Protein AF-A0A2D4URG2-F1 (afdb_monomer_lite)

Structure (mmCIF, N/CA/C/O backbone):
data_AF-A0A2D4URG2-F1
#
_entry.id   AF-A0A2D4URG2-F1
#
loop_
_atom_site.group_PDB
_atom_site.id
_atom_site.type_symbol
_atom_site.label_atom_id
_atom_site.label_alt_id
_atom_site.label_comp_id
_atom_site.label_asym_id
_atom_site.label_entity_id
_atom_site.label_seq_id
_atom_site.pdbx_PDB_ins_code
_atom_site.Cartn_x
_atom_site.Cartn_y
_atom_site.Cartn_z
_atom_site.occupancy
_atom_site.B_iso_or_equiv
_atom_site.auth_seq_id
_atom_site.auth_comp_id
_atom_site.auth_asym_id
_atom_site.auth_atom_id
_atom_site.pdbx_PDB_model_num
ATOM 1 N N . MET A 1 1 ? 11.248 -5.350 18.868 1.00 53.81 1 MET A N 1
ATOM 2 C CA . MET A 1 1 ? 10.547 -4.159 19.388 1.0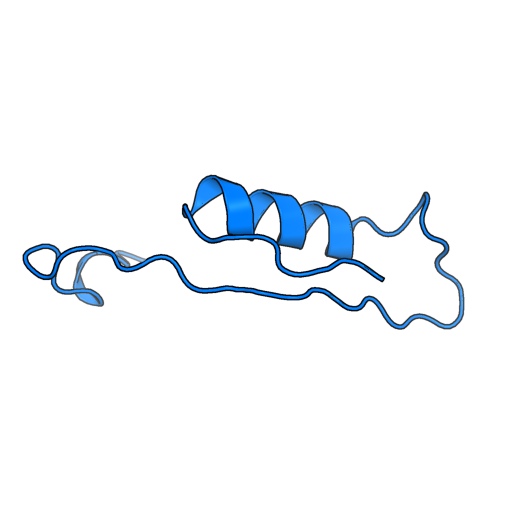0 53.81 1 MET A CA 1
ATOM 3 C C . MET A 1 1 ? 9.099 -4.550 19.596 1.00 53.81 1 MET A C 1
ATOM 5 O O . MET A 1 1 ? 8.511 -5.098 18.674 1.00 53.81 1 MET A O 1
ATOM 9 N N . ASP A 1 2 ? 8.570 -4.358 20.798 1.00 69.44 2 ASP A N 1
ATOM 10 C CA . ASP A 1 2 ? 7.160 -4.610 21.105 1.00 69.44 2 ASP A CA 1
ATOM 11 C C . ASP A 1 2 ? 6.324 -3.446 20.546 1.00 69.44 2 ASP A C 1
ATOM 13 O O . ASP A 1 2 ? 6.268 -2.365 21.135 1.00 69.44 2 ASP A O 1
ATOM 17 N N . HIS A 1 3 ? 5.788 -3.623 19.336 1.00 68.88 3 HIS A N 1
ATOM 18 C CA . HIS A 1 3 ? 5.007 -2.594 18.644 1.00 68.88 3 HIS A CA 1
ATOM 19 C C . 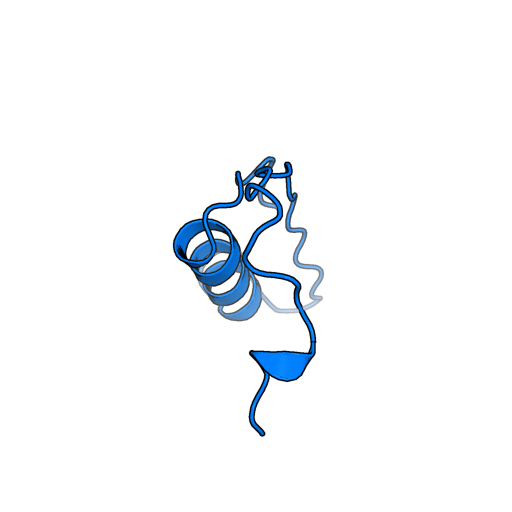HIS A 1 3 ? 3.584 -2.469 19.195 1.00 68.88 3 HIS A C 1
ATOM 21 O O . HIS A 1 3 ? 2.938 -1.450 18.952 1.00 68.88 3 HIS A O 1
ATOM 27 N N . ASP A 1 4 ? 3.110 -3.452 19.967 1.00 70.88 4 ASP A N 1
ATOM 28 C CA . ASP A 1 4 ? 1.733 -3.475 20.458 1.00 70.88 4 ASP A CA 1
ATOM 29 C C . ASP A 1 4 ? 1.457 -2.367 21.474 1.00 70.88 4 ASP A C 1
ATOM 31 O O . ASP A 1 4 ? 0.336 -1.879 21.561 1.00 70.88 4 ASP A O 1
ATOM 35 N N . LYS A 1 5 ? 2.491 -1.859 22.154 1.00 78.94 5 LYS A N 1
ATOM 36 C CA . LYS A 1 5 ? 2.370 -0.708 23.063 1.00 78.94 5 LYS A CA 1
ATOM 37 C C . LYS A 1 5 ? 2.114 0.633 22.363 1.00 78.94 5 LYS A C 1
ATOM 39 O O . LYS A 1 5 ? 1.890 1.626 23.048 1.00 78.94 5 LYS A O 1
ATOM 44 N N . ARG A 1 6 ? 2.189 0.701 21.026 1.00 85.62 6 ARG A N 1
ATOM 45 C CA . ARG A 1 6 ? 2.049 1.955 20.254 1.00 85.62 6 ARG A CA 1
ATOM 46 C C . ARG A 1 6 ? 0.635 2.211 19.729 1.00 85.62 6 ARG A C 1
ATOM 48 O O . ARG A 1 6 ? 0.394 3.306 19.232 1.00 85.62 6 ARG A O 1
ATOM 55 N N . ILE A 1 7 ? -0.264 1.227 19.800 1.00 88.25 7 ILE A N 1
ATOM 56 C CA . ILE A 1 7 ? -1.620 1.299 19.238 1.00 88.25 7 ILE A CA 1
ATOM 57 C C . ILE A 1 7 ? -2.621 0.846 20.300 1.00 88.25 7 ILE A C 1
ATOM 59 O O . ILE A 1 7 ? -2.490 -0.248 20.843 1.00 88.25 7 ILE A O 1
ATOM 63 N N . ASP A 1 8 ? -3.640 1.664 20.562 1.00 91.12 8 ASP A N 1
ATOM 64 C CA . ASP A 1 8 ? -4.779 1.241 21.376 1.00 91.12 8 ASP A CA 1
ATOM 65 C C . ASP A 1 8 ? -5.639 0.246 20.585 1.00 91.12 8 ASP A C 1
ATOM 67 O O . ASP A 1 8 ? -6.274 0.599 19.591 1.00 91.12 8 ASP A O 1
ATOM 71 N N . LYS A 1 9 ? -5.643 -1.015 21.025 1.00 88.31 9 LYS A N 1
ATOM 72 C CA . LYS A 1 9 ? -6.369 -2.117 20.379 1.00 88.31 9 LYS A CA 1
ATOM 73 C C . LYS A 1 9 ? -7.879 -2.092 20.657 1.00 88.31 9 LYS A C 1
ATOM 75 O O . LYS A 1 9 ? -8.600 -2.877 20.048 1.00 88.31 9 LYS A O 1
ATOM 80 N N . LEU A 1 10 ? -8.361 -1.239 21.569 1.00 92.62 10 LEU A N 1
ATOM 81 C CA . LEU A 1 10 ? -9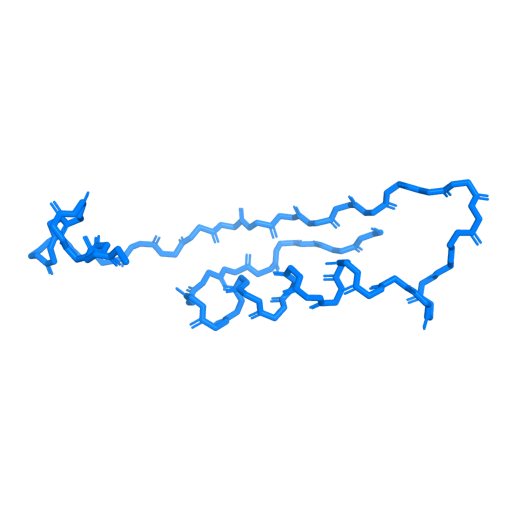.797 -1.051 21.817 1.00 92.62 10 LEU A CA 1
ATOM 82 C C . LEU A 1 10 ? -10.457 -0.180 20.744 1.00 92.62 10 LEU A C 1
ATOM 84 O O . LEU A 1 10 ? -11.673 -0.242 20.560 1.00 92.62 10 LEU A O 1
ATOM 88 N N . ILE A 1 11 ? -9.669 0.624 20.027 1.00 92.88 11 ILE A N 1
ATOM 89 C CA . ILE A 1 11 ? -10.158 1.410 18.899 1.00 92.88 11 ILE A CA 1
ATOM 90 C C . ILE A 1 11 ? -10.343 0.473 17.706 1.00 92.88 11 ILE A C 1
ATOM 92 O O . ILE A 1 11 ? -9.413 -0.219 17.289 1.00 92.88 11 ILE A O 1
ATOM 96 N N . ALA A 1 12 ? -11.555 0.459 17.145 1.00 94.38 12 ALA A N 1
ATOM 97 C CA . ALA A 1 12 ? -11.857 -0.336 15.963 1.00 94.38 12 ALA A CA 1
ATOM 98 C C . ALA A 1 12 ? -10.946 0.068 14.796 1.00 94.38 12 ALA A C 1
ATOM 100 O O . ALA A 1 12 ? -10.802 1.250 14.477 1.00 94.38 12 ALA A O 1
ATOM 101 N N . PHE A 1 13 ? -10.352 -0.929 14.146 1.00 94.31 13 PHE A N 1
ATOM 102 C CA . PHE A 1 13 ? -9.551 -0.710 12.953 1.00 94.31 13 PHE A CA 1
ATOM 103 C C . PHE A 1 13 ? -10.423 -0.148 11.824 1.00 94.31 13 PHE A C 1
ATOM 105 O O . PHE A 1 13 ? -11.474 -0.705 11.505 1.00 94.31 13 PHE A O 1
ATOM 112 N N . VAL A 1 14 ? -9.971 0.943 11.205 1.00 96.00 14 VAL A N 1
ATOM 113 C CA . VAL A 1 14 ? -10.628 1.551 10.045 1.00 96.00 14 VAL A CA 1
ATOM 114 C C . VAL A 1 14 ? -9.704 1.388 8.838 1.00 96.00 14 VAL A C 1
ATOM 116 O O . VAL A 1 14 ? -8.621 1.981 8.827 1.00 96.00 14 VAL A O 1
ATOM 119 N N . PRO A 1 15 ? -10.088 0.599 7.818 1.00 97.69 15 PRO A N 1
ATOM 120 C CA . PRO A 1 15 ? -9.273 0.444 6.626 1.00 97.69 15 PRO A CA 1
ATOM 121 C C . PRO A 1 15 ? -9.210 1.769 5.863 1.00 97.69 15 PRO A C 1
ATOM 123 O O . PRO A 1 15 ? -10.223 2.443 5.670 1.00 97.69 15 PRO A O 1
ATOM 126 N N . VAL A 1 16 ? -8.016 2.131 5.399 1.00 98.06 16 VAL A N 1
ATOM 127 C CA . VAL A 1 16 ? -7.808 3.294 4.535 1.00 98.06 16 VAL A CA 1
ATOM 128 C C . VAL A 1 16 ? -7.438 2.847 3.128 1.00 98.06 16 VAL A C 1
ATOM 130 O O . VAL A 1 16 ? -7.001 1.718 2.900 1.00 98.06 16 VAL A O 1
ATOM 133 N N . ASN A 1 17 ? -7.628 3.756 2.180 1.00 98.56 17 ASN A N 1
ATOM 134 C CA . ASN A 1 17 ? -7.276 3.561 0.782 1.00 98.56 17 ASN A CA 1
ATOM 135 C C . ASN A 1 17 ? -5.825 4.005 0.560 1.00 98.56 17 ASN A C 1
ATOM 137 O O . ASN A 1 17 ? -5.491 5.159 0.826 1.00 98.56 17 ASN A O 1
ATOM 141 N N . ILE A 1 18 ? -4.975 3.106 0.061 1.00 98.50 18 ILE A N 1
ATOM 142 C CA . ILE A 1 18 ? -3.545 3.354 -0.163 1.00 98.50 18 ILE A CA 1
ATOM 143 C C . ILE A 1 18 ? -3.218 3.096 -1.632 1.00 98.50 18 ILE A C 1
ATOM 145 O O . ILE A 1 18 ? -3.449 2.003 -2.140 1.00 98.50 18 ILE A O 1
ATOM 149 N N . ALA A 1 19 ? -2.673 4.100 -2.317 1.00 98.44 19 ALA A N 1
ATOM 150 C CA . ALA A 1 19 ? -2.131 3.950 -3.664 1.00 98.44 19 ALA A CA 1
ATOM 151 C C . ALA A 1 19 ? -0.606 3.808 -3.606 1.00 98.44 19 ALA A C 1
ATOM 153 O O . ALA A 1 19 ? 0.051 4.473 -2.804 1.00 98.44 19 ALA A O 1
ATOM 154 N N . ILE A 1 20 ? -0.051 2.956 -4.465 1.00 97.50 20 ILE A N 1
ATOM 155 C CA . ILE A 1 20 ? 1.387 2.696 -4.556 1.00 97.50 20 ILE A CA 1
ATOM 156 C C . ILE A 1 20 ? 1.861 3.103 -5.950 1.00 97.50 20 ILE A C 1
ATOM 158 O O . ILE A 1 20 ? 1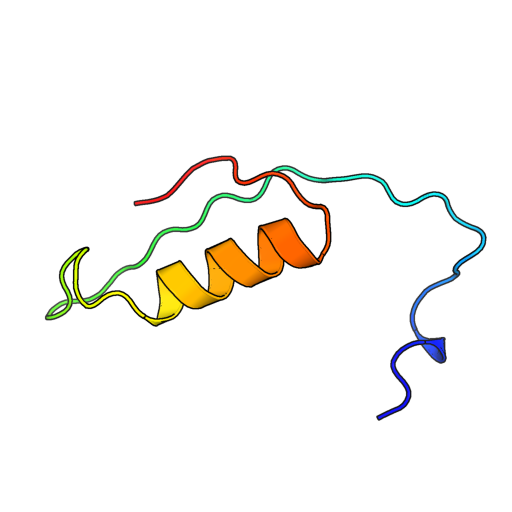.343 2.611 -6.949 1.00 97.50 20 ILE A O 1
ATOM 162 N N . LEU A 1 21 ? 2.847 3.998 -6.002 1.00 96.44 21 LEU A N 1
ATOM 163 C CA . LEU A 1 21 ? 3.542 4.392 -7.224 1.00 96.44 21 LEU A CA 1
ATOM 164 C C . LEU A 1 21 ? 5.021 4.048 -7.070 1.00 96.44 21 LEU A C 1
ATOM 166 O O . LEU A 1 21 ? 5.689 4.577 -6.174 1.00 96.44 21 LEU A O 1
ATOM 170 N N . THR A 1 22 ? 5.535 3.206 -7.959 1.00 95.44 22 THR A N 1
ATOM 171 C CA . THR A 1 22 ? 6.966 2.921 -8.033 1.00 95.44 22 THR A CA 1
ATOM 172 C C . THR A 1 22 ? 7.597 3.789 -9.114 1.00 95.44 22 THR A C 1
ATOM 174 O O . THR A 1 22 ? 7.309 3.651 -10.297 1.00 95.44 22 THR A O 1
ATOM 177 N N . VAL A 1 23 ? 8.533 4.654 -8.718 1.00 95.19 23 VAL A N 1
ATOM 178 C CA . VAL A 1 23 ? 9.346 5.440 -9.657 1.00 95.19 23 VAL A CA 1
ATOM 179 C C . VAL A 1 23 ? 10.762 4.875 -9.689 1.00 95.19 23 VAL A C 1
ATOM 181 O O . VAL A 1 23 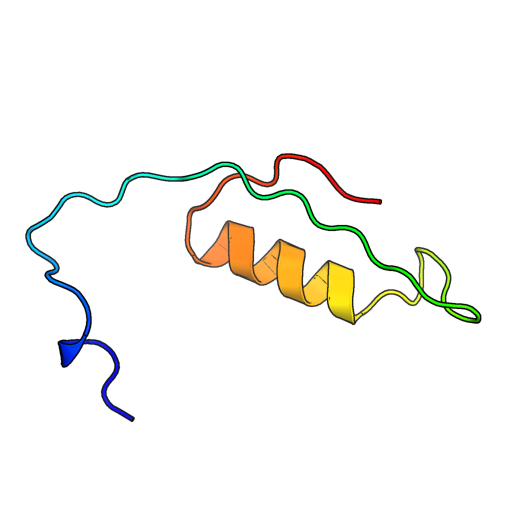? 11.416 4.748 -8.652 1.00 95.19 23 VAL A O 1
ATOM 184 N N . SER A 1 24 ? 11.241 4.510 -10.877 1.00 94.50 24 SER A N 1
ATOM 185 C CA . SER A 1 24 ? 12.598 4.005 -11.075 1.00 94.50 24 SER A CA 1
ATOM 186 C C . SER A 1 24 ? 13.054 4.244 -12.508 1.00 94.50 24 SER A C 1
ATOM 188 O O . SER A 1 24 ? 12.283 4.036 -13.437 1.00 94.50 24 SER A O 1
ATOM 190 N N . ASP A 1 25 ? 14.333 4.567 -12.684 1.00 96.12 25 ASP A N 1
ATOM 191 C CA . ASP A 1 25 ? 14.902 4.776 -14.024 1.00 96.12 25 ASP A CA 1
ATOM 192 C C . ASP A 1 25 ? 15.127 3.464 -14.796 1.00 96.12 25 ASP A C 1
ATOM 194 O O . ASP A 1 25 ? 15.144 3.448 -16.024 1.00 96.12 25 ASP A O 1
ATOM 198 N N . SER A 1 26 ? 15.328 2.353 -14.078 1.00 92.44 26 SER A N 1
ATOM 199 C CA . SER A 1 26 ? 15.734 1.064 -14.652 1.00 92.44 26 SER A CA 1
ATOM 200 C C . SER A 1 26 ? 14.764 -0.094 -14.412 1.00 92.44 26 SER A C 1
ATOM 202 O O . SER A 1 26 ? 14.804 -1.064 -15.168 1.00 92.44 26 SER A O 1
ATOM 204 N N . ARG A 1 27 ? 13.910 -0.017 -13.383 1.00 88.44 27 ARG A N 1
ATOM 205 C CA . ARG A 1 27 ? 12.922 -1.063 -13.090 1.00 88.44 27 ARG A CA 1
ATOM 206 C C . ARG A 1 27 ? 11.725 -0.975 -14.029 1.00 88.44 27 ARG A C 1
ATOM 208 O O . ARG A 1 27 ? 11.361 0.093 -14.517 1.00 88.44 27 ARG A O 1
ATOM 215 N N . ARG A 1 28 ? 11.106 -2.123 -14.256 1.00 90.62 28 ARG A N 1
ATOM 216 C CA . ARG A 1 28 ? 9.866 -2.334 -15.000 1.00 90.62 28 ARG A CA 1
ATOM 217 C C . ARG A 1 28 ? 8.839 -2.975 -14.070 1.00 90.62 28 ARG A C 1
ATOM 219 O O . ARG A 1 28 ? 9.165 -3.488 -13.007 1.00 90.62 28 ARG A O 1
ATOM 226 N N . ALA A 1 29 ? 7.584 -3.027 -14.505 1.00 88.25 29 ALA A N 1
ATOM 227 C CA . ALA A 1 29 ? 6.513 -3.626 -13.707 1.00 88.25 29 ALA A CA 1
ATOM 228 C C . ALA A 1 29 ? 6.797 -5.081 -13.268 1.00 88.25 29 ALA A C 1
ATOM 230 O O . ALA A 1 29 ? 6.328 -5.503 -12.219 1.00 88.25 29 ALA A O 1
ATOM 231 N N . ASN A 1 30 ? 7.568 -5.851 -14.046 1.00 92.62 30 ASN A N 1
ATOM 232 C CA . ASN A 1 30 ? 7.878 -7.254 -13.751 1.00 92.62 30 ASN A CA 1
ATOM 233 C C . ASN A 1 30 ? 9.029 -7.461 -12.748 1.00 92.62 30 ASN A C 1
ATOM 235 O O . ASN A 1 30 ? 9.211 -8.582 -12.277 1.00 92.62 30 ASN A O 1
ATOM 239 N N . ASP A 1 31 ? 9.821 -6.429 -12.452 1.00 94.81 31 ASP A N 1
ATOM 240 C CA . ASP A 1 31 ? 10.914 -6.484 -11.475 1.00 94.81 31 ASP A CA 1
ATOM 241 C C . ASP A 1 31 ? 10.744 -5.465 -10.334 1.00 94.81 31 ASP A C 1
ATOM 243 O O . ASP A 1 31 ? 11.635 -5.294 -9.492 1.00 94.81 31 ASP A O 1
ATOM 247 N N . ASP A 1 32 ? 9.554 -4.865 -10.237 1.00 95.75 32 ASP A N 1
ATOM 248 C CA . ASP A 1 32 ? 9.149 -3.992 -9.145 1.00 95.75 32 ASP A CA 1
ATOM 249 C C . ASP A 1 32 ? 8.817 -4.766 -7.854 1.00 95.75 32 ASP A C 1
ATOM 251 O O . ASP A 1 32 ? 7.688 -4.809 -7.358 1.00 95.75 32 ASP A O 1
ATOM 255 N N . ARG A 1 33 ? 9.861 -5.340 -7.255 1.00 95.81 33 ARG A N 1
ATOM 256 C CA . ARG A 1 33 ? 9.774 -6.071 -5.983 1.00 95.81 33 ARG A CA 1
ATOM 257 C C . ARG A 1 33 ? 9.327 -5.190 -4.818 1.00 95.81 33 ARG A C 1
ATOM 259 O O . ARG A 1 33 ? 8.726 -5.686 -3.871 1.00 95.81 33 ARG A O 1
ATOM 266 N N . SER A 1 34 ? 9.666 -3.899 -4.847 1.00 95.81 34 SER A N 1
ATOM 267 C CA . SER A 1 34 ? 9.274 -2.958 -3.794 1.00 95.81 34 SER A CA 1
ATOM 268 C C . SER A 1 34 ? 7.778 -2.678 -3.847 1.00 95.81 34 SER A C 1
ATOM 270 O O . SER A 1 34 ? 7.132 -2.733 -2.804 1.00 95.81 34 SER A O 1
ATOM 272 N N . GLY A 1 35 ? 7.227 -2.424 -5.036 1.00 97.19 35 GLY A N 1
ATOM 273 C CA . GLY A 1 35 ? 5.789 -2.263 -5.208 1.00 97.19 35 GLY A CA 1
ATOM 274 C C . GLY A 1 35 ? 5.030 -3.534 -4.850 1.00 97.19 35 GLY A C 1
ATOM 275 O O . GLY A 1 35 ? 4.064 -3.447 -4.098 1.00 97.19 35 GLY A O 1
ATOM 276 N N . ASP A 1 36 ? 5.504 -4.711 -5.276 1.00 97.44 36 ASP A N 1
ATOM 277 C CA . ASP A 1 36 ? 4.893 -5.995 -4.894 1.00 97.44 36 ASP A CA 1
ATOM 278 C C . ASP A 1 36 ? 4.862 -6.184 -3.369 1.00 97.44 36 ASP A C 1
ATOM 280 O O . ASP A 1 36 ? 3.822 -6.514 -2.798 1.00 97.44 36 ASP A O 1
ATOM 284 N N . LEU A 1 37 ? 5.985 -5.918 -2.692 1.00 97.88 37 LEU A N 1
ATOM 285 C CA . LEU A 1 37 ? 6.078 -6.021 -1.236 1.00 97.88 37 LEU A CA 1
ATOM 286 C C . LEU A 1 37 ? 5.108 -5.067 -0.530 1.00 97.88 37 LEU A C 1
ATOM 288 O O . LEU A 1 37 ? 4.474 -5.445 0.453 1.00 97.88 37 LEU A O 1
ATOM 292 N N . LEU A 1 38 ? 5.014 -3.820 -0.994 1.00 98.06 38 LEU A N 1
ATOM 293 C CA . LEU A 1 38 ? 4.132 -2.825 -0.387 1.00 98.06 38 LEU A CA 1
ATOM 294 C C . LEU A 1 38 ? 2.658 -3.162 -0.620 1.00 98.06 38 LEU A C 1
ATOM 296 O O . LEU A 1 38 ? 1.866 -3.008 0.304 1.00 98.06 38 LEU A O 1
ATOM 300 N N . VAL A 1 39 ? 2.297 -3.669 -1.803 1.00 98.19 39 VAL A N 1
ATOM 301 C CA . VAL A 1 39 ? 0.939 -4.159 -2.086 1.00 98.19 39 VAL A CA 1
ATOM 302 C C . VAL A 1 39 ? 0.571 -5.281 -1.121 1.00 98.19 39 VAL A C 1
ATOM 304 O O . VAL A 1 39 ? -0.490 -5.213 -0.502 1.00 98.19 39 VAL A O 1
ATOM 307 N N . GLY A 1 40 ? 1.467 -6.260 -0.950 1.00 98.25 40 GLY A N 1
ATOM 308 C CA . GLY A 1 40 ? 1.266 -7.365 -0.014 1.00 98.25 40 GLY A CA 1
ATOM 309 C C . GLY A 1 40 ? 1.008 -6.865 1.403 1.00 98.25 40 GLY A C 1
ATOM 310 O O . GLY A 1 40 ? -0.003 -7.214 1.997 1.00 98.25 40 GLY A O 1
ATOM 311 N N . ARG A 1 41 ? 1.840 -5.945 1.905 1.00 98.25 41 ARG A N 1
ATOM 312 C CA . ARG A 1 41 ? 1.675 -5.375 3.254 1.00 98.25 41 ARG A CA 1
ATOM 313 C C . ARG A 1 41 ? 0.374 -4.606 3.437 1.00 98.25 41 ARG A C 1
ATOM 315 O O . ARG A 1 41 ? -0.276 -4.764 4.460 1.00 98.25 41 ARG A O 1
ATOM 322 N N . VAL A 1 42 ? -0.021 -3.793 2.455 1.00 98.31 42 VAL A N 1
ATOM 323 C CA . VAL A 1 42 ? -1.305 -3.070 2.498 1.00 98.31 42 VAL A CA 1
ATOM 324 C C . VAL A 1 42 ? -2.457 -4.057 2.682 1.00 98.31 42 VAL A C 1
ATOM 326 O O . VAL A 1 42 ? -3.327 -3.830 3.517 1.00 98.31 42 VAL A O 1
ATOM 329 N N . GLN A 1 43 ? -2.445 -5.158 1.932 1.00 97.69 43 GLN A N 1
ATOM 330 C CA . GLN A 1 43 ? -3.498 -6.169 1.985 1.00 97.69 43 GLN A CA 1
ATOM 331 C C . GLN A 1 43 ? -3.436 -7.015 3.266 1.00 97.69 43 GLN A C 1
ATOM 333 O O . GLN A 1 43 ? -4.471 -7.249 3.885 1.00 97.69 43 GLN A O 1
ATOM 338 N N . GLU A 1 44 ? -2.242 -7.446 3.681 1.00 98.12 44 GLU A N 1
ATOM 339 C CA . GLU A 1 44 ? -2.006 -8.230 4.904 1.00 98.12 44 GLU A CA 1
ATOM 340 C C . GLU A 1 44 ? -2.407 -7.463 6.173 1.00 98.12 44 GLU A C 1
ATOM 342 O O . GLU A 1 44 ? -2.984 -8.055 7.085 1.00 98.12 44 GLU A O 1
ATOM 347 N N . ASP A 1 45 ? -2.188 -6.145 6.202 1.00 96.00 45 ASP A N 1
ATOM 348 C CA . ASP A 1 45 ? -2.575 -5.271 7.316 1.00 96.00 45 ASP A CA 1
ATOM 349 C C . ASP A 1 45 ? -4.062 -4.852 7.267 1.00 96.00 45 ASP A C 1
ATOM 351 O O . ASP A 1 45 ? -4.534 -4.120 8.136 1.00 96.00 45 ASP A O 1
ATOM 355 N N . GLY A 1 46 ? -4.828 -5.313 6.269 1.00 97.00 46 GLY A N 1
ATOM 356 C CA . GLY A 1 46 ? -6.272 -5.077 6.157 1.00 97.00 46 GLY A CA 1
ATOM 357 C C . GLY A 1 46 ? -6.673 -3.738 5.528 1.00 97.00 46 GLY A C 1
ATOM 358 O O . GLY A 1 46 ? -7.826 -3.327 5.652 1.00 97.00 46 GLY A O 1
ATOM 359 N N . HIS A 1 47 ? -5.756 -3.037 4.860 1.00 98.31 47 HIS A N 1
ATOM 360 C CA . HIS A 1 47 ? -6.044 -1.813 4.108 1.00 98.31 47 HIS A CA 1
ATOM 361 C C . HIS A 1 47 ? -6.443 -2.105 2.649 1.00 98.31 47 HIS A C 1
ATOM 363 O O . HIS A 1 47 ? -6.221 -3.191 2.114 1.00 98.31 47 HIS A O 1
ATOM 369 N N . ASN A 1 48 ? -7.020 -1.107 1.972 1.00 98.44 48 ASN A N 1
ATOM 370 C CA . ASN A 1 48 ? -7.445 -1.240 0.579 1.00 98.44 48 ASN A CA 1
ATOM 371 C C . ASN A 1 48 ? -6.359 -0.718 -0.368 1.00 98.44 48 ASN A C 1
ATOM 373 O O . ASN A 1 48 ? -5.933 0.434 -0.249 1.00 98.44 48 ASN A O 1
ATOM 377 N N . LEU A 1 49 ? -5.978 -1.511 -1.373 1.00 98.38 49 LEU A N 1
ATOM 378 C CA . LEU A 1 49 ? -5.168 -1.010 -2.483 1.00 98.38 49 LEU A CA 1
ATOM 379 C C . LEU A 1 49 ? -6.039 -0.139 -3.400 1.00 98.38 49 LEU A C 1
ATOM 381 O O . LEU A 1 49 ? -6.899 -0.641 -4.118 1.00 98.38 49 LEU A O 1
ATOM 385 N N . ALA A 1 50 ? -5.796 1.167 -3.384 1.00 98.50 50 ALA A N 1
ATOM 386 C CA . ALA A 1 50 ? -6.530 2.150 -4.177 1.00 98.50 50 ALA A CA 1
ATOM 387 C C . ALA A 1 50 ? -6.010 2.272 -5.617 1.00 98.50 50 ALA A C 1
ATOM 389 O O . ALA A 1 50 ? -6.731 2.721 -6.503 1.00 98.50 50 ALA A O 1
ATOM 390 N N . GLY A 1 51 ? -4.754 1.893 -5.853 1.00 97.75 51 GLY A N 1
ATOM 391 C CA . GLY A 1 51 ? -4.129 1.936 -7.168 1.00 97.75 51 GLY A CA 1
ATOM 392 C C . GLY A 1 51 ? -2.676 1.482 -7.124 1.00 97.75 51 GLY A C 1
ATOM 393 O O . GLY A 1 51 ? -2.020 1.587 -6.085 1.00 97.75 51 GLY A O 1
ATOM 394 N N . ARG A 1 52 ? -2.185 0.980 -8.258 1.00 96.00 52 ARG A N 1
ATOM 395 C CA . ARG A 1 52 ? -0.787 0.600 -8.468 1.00 96.00 52 ARG A CA 1
ATOM 396 C C . ARG A 1 52 ? -0.308 1.131 -9.817 1.00 96.00 52 ARG A C 1
ATOM 398 O O . ARG A 1 52 ? -1.022 0.954 -10.805 1.00 96.00 52 ARG A O 1
ATOM 405 N N . ALA A 1 53 ? 0.875 1.739 -9.841 1.00 91.75 53 ALA A N 1
ATOM 406 C CA . ALA A 1 53 ? 1.541 2.219 -11.049 1.00 91.75 53 ALA A CA 1
ATOM 407 C C . ALA A 1 53 ? 3.061 2.045 -10.967 1.00 91.75 53 ALA A C 1
ATOM 409 O O . ALA A 1 53 ? 3.613 2.194 -9.849 1.00 91.75 53 ALA A O 1
#

Secondary structure (DSSP, 8-state):
---GGGS-TTSPP---EEEE----SS--TTT-HHHHHHHHHHHHTT-EEEEE-

Radius of gyration: 14.32 Å; chains: 1; bounding box: 28×14×38 Å

pLDDT: mean 92.79, std 8.86, range [53.81, 98.56]

Sequence (53 aa):
MDHDKRIDKLIAFVPVNIAILTVSDSRRANDDRSGDLLVGRVQEDGHNLAGRA

Foldseek 3Di:
DPCVVVDDPVDDDDAEEDEDEDDDPPDDPVRPPVQVVVVV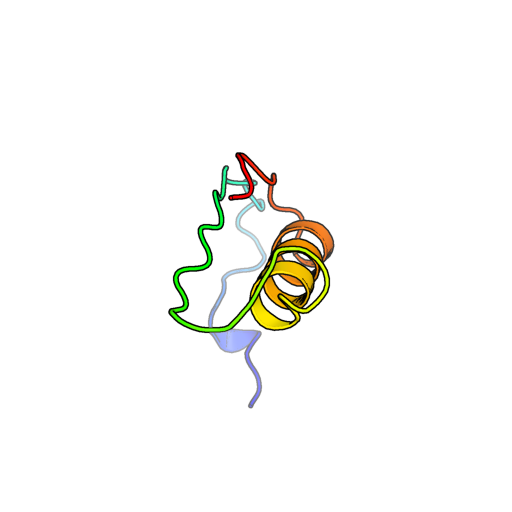VSVVVPHHHNYYD